Protein AF-A0A924B1U1-F1 (afdb_monomer_lite)

Foldseek 3Di:
DADAQAEKAADCVQDPAFWKKFQPLQAQAWFQAPVRDIDGGHRMHGHHHYDPPRDDNLGMGGHHDPDDLCDQNGLAHLNHPQPDPRRDDRPDDPVDDDPSRDMDTDDDPVVSVVNVVSVVQVRCVNVPHDDPPPPPDDPDDDPPPPDDDDDDD

Sequence (153 aa):
CLIPYVSIAADPTYHNMGDYISMPAMKGKKVTLFDGRVLTHPGYFRIDDTGGAIDGRTRFDFYTGPLGLRQKKNSFSDNGEFNTKEHSISMENNEVCSARKTYKKVNSSKEKALAKASIAEFERFVNGGVASASHMMVPASKKTNKKTGGGQN

pLDDT: mean 78.43, std 20.17, range [34.94, 98.06]

Secondary structure (DSSP, 8-state):
---TTTEEEE-TTT--TT-EEE-GGGTT-EEE-TTS-EEE--SEEEEEE--TT--STT-EEE--TT--TT-TT-TT-TT-TT-STTT------TT---GGG--EE--SHHHHHHHHHHHHHHHHHHTTPPP-TTS--PPP-------------

Radius of gyration: 18.0 Å; chains: 1; bounding box: 36×72×34 Å

Structure (mmCIF, N/CA/C/O backbone):
data_AF-A0A924B1U1-F1
#
_entry.id   AF-A0A924B1U1-F1
#
loop_
_atom_site.group_PDB
_atom_site.id
_atom_site.type_symbol
_atom_site.label_atom_id
_atom_site.label_alt_id
_atom_site.label_comp_id
_atom_site.label_asym_id
_atom_site.label_entity_id
_atom_site.label_seq_id
_atom_site.pdbx_PDB_ins_code
_atom_site.Cartn_x
_atom_site.Cartn_y
_atom_site.Cartn_z
_atom_site.occupancy
_atom_site.B_iso_or_equiv
_atom_site.auth_seq_id
_atom_site.auth_comp_id
_atom_site.auth_asym_id
_atom_site.auth_atom_id
_atom_site.pdbx_PDB_model_num
ATOM 1 N N . CYS A 1 1 ? -7.986 -12.750 -4.197 1.00 82.75 1 CYS A N 1
ATOM 2 C CA . CYS A 1 1 ? -7.043 -12.408 -5.281 1.00 82.75 1 CYS A CA 1
ATOM 3 C C . CYS A 1 1 ? -6.210 -11.216 -4.850 1.00 82.75 1 CYS A C 1
ATOM 5 O O . CYS A 1 1 ? -6.752 -10.344 -4.179 1.00 82.75 1 CYS A O 1
ATOM 7 N N . LEU A 1 2 ? -4.931 -11.198 -5.224 1.00 92.81 2 LEU A N 1
ATOM 8 C CA . LEU A 1 2 ? -4.040 -10.070 -4.970 1.00 92.81 2 LEU A CA 1
ATOM 9 C C . LEU A 1 2 ? -4.217 -9.020 -6.068 1.00 92.81 2 LEU A C 1
ATOM 11 O O . LEU A 1 2 ? -4.253 -9.356 -7.252 1.00 92.81 2 LEU A O 1
ATOM 15 N N . ILE A 1 3 ? -4.330 -7.758 -5.672 1.00 93.81 3 ILE A N 1
ATOM 16 C CA . ILE A 1 3 ? -4.499 -6.618 -6.568 1.00 93.81 3 ILE A CA 1
ATOM 17 C C . ILE A 1 3 ? -3.171 -5.851 -6.579 1.00 93.81 3 ILE A C 1
ATOM 19 O O . ILE A 1 3 ? -2.733 -5.383 -5.519 1.00 93.81 3 ILE A O 1
ATOM 23 N N . PRO A 1 4 ? -2.505 -5.718 -7.741 1.00 92.00 4 PRO A N 1
ATOM 24 C CA . PRO A 1 4 ? -1.249 -4.988 -7.841 1.00 92.00 4 PRO A CA 1
ATOM 25 C C . PRO A 1 4 ? -1.353 -3.597 -7.218 1.00 92.00 4 PRO A C 1
ATOM 27 O O . PRO A 1 4 ? -2.335 -2.884 -7.419 1.00 92.00 4 PRO A O 1
ATOM 30 N N . TYR A 1 5 ? -0.317 -3.218 -6.480 1.00 92.50 5 TYR A N 1
ATOM 31 C CA . TYR A 1 5 ? -0.119 -1.920 -5.844 1.00 92.50 5 TYR A CA 1
ATOM 32 C C . TYR A 1 5 ? -1.040 -1.583 -4.674 1.00 92.50 5 TYR A C 1
ATOM 34 O O . TYR A 1 5 ? -0.790 -0.569 -4.043 1.00 92.50 5 TYR A O 1
ATOM 42 N N . VAL A 1 6 ? -2.046 -2.395 -4.333 1.00 95.69 6 VAL A N 1
ATOM 43 C CA . VAL A 1 6 ? -2.910 -2.153 -3.155 1.00 95.69 6 VAL A CA 1
ATOM 44 C C . VAL A 1 6 ? -3.050 -3.362 -2.227 1.00 95.69 6 VAL A C 1
ATOM 46 O O . VAL A 1 6 ? -3.449 -3.186 -1.076 1.00 95.69 6 VAL A O 1
ATOM 49 N N . SER A 1 7 ? -2.687 -4.566 -2.671 1.00 96.56 7 SER A N 1
ATOM 50 C CA . SER A 1 7 ? -2.567 -5.740 -1.799 1.00 96.56 7 SER A CA 1
ATOM 51 C C . SER A 1 7 ? -1.165 -5.838 -1.196 1.00 96.56 7 SER A C 1
ATOM 53 O O . SER A 1 7 ? -0.162 -5.620 -1.882 1.00 96.56 7 SER A O 1
ATOM 55 N N . ILE A 1 8 ? -1.096 -6.184 0.089 1.00 96.31 8 ILE A N 1
ATOM 56 C CA . ILE A 1 8 ? 0.161 -6.383 0.818 1.00 96.31 8 ILE A CA 1
ATOM 57 C C . ILE A 1 8 ? 0.164 -7.703 1.587 1.00 96.31 8 ILE A C 1
ATOM 59 O O . ILE A 1 8 ? -0.887 -8.154 2.057 1.00 96.31 8 ILE A O 1
ATOM 63 N N . ALA A 1 9 ? 1.358 -8.268 1.751 1.00 97.06 9 ALA A N 1
ATOM 64 C CA . ALA A 1 9 ? 1.623 -9.333 2.703 1.00 97.06 9 ALA A CA 1
ATOM 65 C C . ALA A 1 9 ? 2.038 -8.753 4.061 1.00 97.06 9 ALA A C 1
ATOM 67 O O . ALA A 1 9 ? 2.762 -7.752 4.114 1.00 97.06 9 ALA A O 1
ATOM 68 N N . ALA A 1 10 ? 1.600 -9.382 5.151 1.00 97.38 10 ALA A N 1
ATOM 69 C CA . ALA A 1 10 ? 1.922 -8.969 6.517 1.00 97.38 10 ALA A CA 1
ATOM 70 C C . ALA A 1 10 ? 2.104 -10.174 7.453 1.00 97.38 10 ALA A C 1
ATOM 72 O O . ALA A 1 10 ? 1.624 -11.271 7.166 1.00 97.38 10 ALA A O 1
ATOM 73 N N . ASP A 1 11 ? 2.756 -9.941 8.592 1.00 96.69 11 ASP A N 1
ATOM 74 C CA . ASP A 1 11 ? 2.850 -10.917 9.680 1.00 96.69 11 ASP A CA 1
ATOM 75 C C . ASP A 1 11 ? 1.459 -11.161 10.314 1.00 96.69 11 ASP A C 1
ATOM 77 O O . ASP A 1 11 ? 0.872 -10.218 10.874 1.00 96.69 11 ASP A O 1
ATOM 81 N N . PRO A 1 12 ? 0.930 -12.403 10.271 1.00 96.00 12 PRO A N 1
ATOM 82 C CA . PRO A 1 12 ? -0.388 -12.735 10.811 1.00 96.00 12 PRO A CA 1
ATOM 83 C C . PRO A 1 12 ? -0.499 -12.577 12.334 1.00 96.00 12 PRO A C 1
ATOM 85 O O . PRO A 1 12 ? -1.604 -12.475 12.861 1.00 96.00 12 PRO A O 1
ATOM 88 N N . THR A 1 13 ? 0.621 -12.517 13.058 1.00 96.50 13 THR A N 1
ATOM 89 C CA . THR A 1 13 ? 0.646 -12.299 14.514 1.00 96.50 13 THR A CA 1
ATOM 90 C C . THR A 1 13 ? 0.173 -10.891 14.887 1.00 96.50 13 THR A C 1
ATOM 92 O O . THR A 1 13 ? -0.392 -10.673 15.961 1.00 96.50 13 THR A O 1
ATOM 95 N N . TYR A 1 14 ? 0.391 -9.909 14.006 1.00 95.25 14 TYR A N 1
ATOM 96 C CA . TYR A 1 14 ? 0.071 -8.498 14.262 1.00 95.25 14 TYR A CA 1
ATOM 97 C C . TYR A 1 14 ? -1.089 -7.971 13.414 1.00 95.25 14 TYR A C 1
ATOM 99 O O . TYR A 1 14 ? -1.733 -6.975 13.782 1.00 95.25 14 TYR A O 1
ATOM 107 N N . HIS A 1 15 ? -1.350 -8.613 12.278 1.00 95.94 15 HIS A N 1
ATOM 108 C CA . HIS A 1 15 ? -2.262 -8.131 11.252 1.00 95.94 15 HIS A CA 1
ATOM 109 C C . HIS A 1 15 ? -3.152 -9.256 10.742 1.00 95.94 15 HIS A C 1
ATOM 111 O O . HIS A 1 15 ? -2.665 -10.319 10.386 1.00 95.94 15 HIS A O 1
ATOM 117 N N . ASN A 1 16 ? -4.457 -9.010 10.659 1.00 96.19 16 ASN A N 1
ATOM 118 C CA . ASN A 1 16 ? -5.388 -10.018 10.171 1.00 96.19 16 ASN A CA 1
ATOM 119 C C . ASN A 1 16 ? -5.617 -9.854 8.668 1.00 96.19 16 ASN A C 1
ATOM 121 O O . ASN A 1 16 ? -5.626 -8.738 8.145 1.00 96.19 16 ASN A O 1
ATOM 125 N N . MET A 1 17 ? -5.894 -10.965 7.987 1.00 96.88 17 MET A N 1
ATOM 126 C CA . MET A 1 17 ? -6.415 -10.929 6.620 1.00 96.88 17 MET A CA 1
ATOM 127 C C . MET A 1 17 ? -7.656 -10.032 6.525 1.00 96.88 17 MET A C 1
ATOM 129 O O . MET A 1 17 ? -8.547 -10.080 7.374 1.00 96.88 17 MET A O 1
ATOM 133 N N . GLY A 1 18 ? -7.712 -9.207 5.481 1.00 96.56 18 GLY A N 1
ATOM 134 C CA . GLY A 1 18 ? -8.784 -8.242 5.244 1.00 96.56 18 GLY A CA 1
ATOM 135 C C . GLY A 1 18 ? -8.683 -6.947 6.057 1.00 96.56 18 GLY A C 1
ATOM 136 O O . GLY A 1 18 ? -9.510 -6.053 5.854 1.00 96.56 18 GLY A O 1
ATOM 137 N N . ASP A 1 19 ? -7.688 -6.805 6.942 1.00 97.06 19 ASP A N 1
ATOM 138 C CA . ASP A 1 19 ? -7.381 -5.514 7.554 1.00 97.06 19 ASP A CA 1
ATOM 139 C C . ASP A 1 19 ? -6.924 -4.510 6.487 1.00 97.06 19 ASP A C 1
ATOM 141 O O . ASP A 1 19 ? -6.353 -4.854 5.449 1.00 97.06 19 ASP A O 1
ATOM 145 N N . TYR A 1 20 ? -7.162 -3.233 6.776 1.00 98.06 20 TYR A N 1
ATOM 146 C CA . TYR A 1 20 ? -6.704 -2.128 5.946 1.00 98.06 20 TYR A CA 1
ATOM 147 C C . TYR A 1 20 ? -5.661 -1.317 6.704 1.00 98.06 20 TYR A C 1
ATOM 149 O O . TYR A 1 20 ? -5.803 -1.055 7.905 1.00 98.06 20 TYR A O 1
ATOM 157 N N . ILE A 1 21 ? -4.652 -0.847 5.982 1.00 97.06 21 ILE A N 1
ATOM 158 C CA . ILE A 1 21 ? -3.746 0.194 6.463 1.00 97.06 21 ILE A CA 1
ATOM 159 C C . ILE A 1 21 ? -3.867 1.423 5.570 1.00 97.06 21 ILE A C 1
ATOM 161 O O . ILE A 1 21 ? -4.140 1.321 4.373 1.00 97.06 21 ILE A O 1
ATOM 165 N N . SER A 1 22 ? -3.659 2.599 6.149 1.00 95.50 22 SER A N 1
ATOM 166 C CA . SER A 1 22 ? -3.438 3.825 5.395 1.00 95.50 22 SER A CA 1
ATOM 167 C C . SER A 1 22 ? -1.961 4.184 5.418 1.00 95.50 22 SER A C 1
ATOM 169 O O . SER A 1 22 ? -1.298 4.086 6.450 1.00 95.50 22 SER A O 1
ATOM 171 N N . MET A 1 23 ? -1.450 4.609 4.269 1.00 92.19 23 MET A N 1
ATOM 172 C CA . MET A 1 23 ? -0.112 5.166 4.111 1.00 92.19 23 MET A CA 1
ATOM 173 C C . MET A 1 23 ? -0.271 6.526 3.428 1.00 92.19 23 MET A C 1
ATOM 175 O O . MET A 1 23 ? -0.353 6.597 2.199 1.00 92.19 23 MET A O 1
ATOM 179 N N . PRO A 1 24 ? -0.372 7.623 4.200 1.00 89.38 24 PRO A N 1
ATOM 180 C CA . PRO A 1 24 ? -0.743 8.932 3.664 1.00 89.38 24 PRO A CA 1
ATOM 181 C C . PRO A 1 24 ? 0.138 9.413 2.509 1.00 89.38 24 PRO A C 1
ATOM 183 O O . PRO A 1 24 ? -0.369 10.023 1.573 1.00 89.38 24 PRO A O 1
ATOM 186 N N . ALA A 1 25 ? 1.434 9.092 2.528 1.00 85.06 25 ALA A N 1
ATOM 187 C CA . ALA A 1 25 ? 2.355 9.482 1.466 1.00 85.06 25 ALA A CA 1
ATOM 188 C C . ALA A 1 25 ? 2.034 8.849 0.101 1.00 85.06 25 ALA A C 1
ATOM 190 O O . ALA A 1 25 ? 2.448 9.385 -0.927 1.00 85.06 25 ALA A O 1
ATOM 191 N N . MET A 1 26 ? 1.312 7.723 0.085 1.00 87.69 26 MET A N 1
ATOM 192 C CA . MET A 1 26 ? 0.897 7.038 -1.139 1.00 87.69 26 MET A CA 1
ATOM 193 C C . MET A 1 26 ? -0.383 7.624 -1.731 1.00 87.69 26 MET A C 1
ATOM 195 O O . MET A 1 26 ? -0.720 7.337 -2.876 1.00 87.69 26 MET A O 1
ATOM 199 N N . LYS A 1 27 ? -1.134 8.430 -0.975 1.00 90.44 27 LYS A N 1
ATOM 200 C CA . LYS A 1 27 ? -2.364 9.034 -1.480 1.00 90.44 27 LYS A CA 1
ATOM 201 C C . LYS A 1 27 ? -2.035 10.055 -2.566 1.00 90.44 27 LYS A C 1
ATOM 203 O O . LYS A 1 27 ? -1.266 10.983 -2.335 1.00 90.44 27 LYS A O 1
ATOM 208 N N . GLY A 1 28 ? -2.649 9.906 -3.737 1.00 88.00 28 GLY A N 1
ATOM 209 C CA . GLY A 1 28 ? -2.452 10.835 -4.853 1.00 88.00 28 GLY A CA 1
ATOM 210 C C . GLY A 1 28 ? -1.241 10.522 -5.736 1.00 88.00 28 GLY A C 1
ATOM 211 O O . GLY A 1 28 ? -1.069 11.177 -6.762 1.00 88.00 28 GLY A O 1
ATOM 212 N N . LYS A 1 29 ? -0.420 9.528 -5.375 1.00 86.12 29 LYS A N 1
ATOM 213 C CA . LYS A 1 29 ? 0.736 9.112 -6.180 1.00 86.12 29 LYS A CA 1
ATOM 214 C C . LYS A 1 29 ? 0.296 8.451 -7.476 1.00 86.12 29 LYS A C 1
ATOM 216 O O . LYS A 1 29 ? -0.713 7.750 -7.495 1.00 86.12 29 LYS A O 1
ATOM 221 N N . LYS A 1 30 ? 1.042 8.679 -8.554 1.00 87.69 30 LYS A N 1
ATOM 222 C CA . LYS A 1 30 ? 0.768 8.057 -9.852 1.00 87.69 30 LYS A CA 1
ATOM 223 C C . LYS A 1 30 ? 1.400 6.673 -9.917 1.00 87.69 30 LYS A C 1
ATOM 225 O O . LYS A 1 30 ? 2.567 6.525 -9.600 1.00 87.69 30 LYS A O 1
ATOM 230 N N . VAL A 1 31 ? 0.623 5.675 -10.314 1.00 86.88 31 VAL A N 1
ATOM 231 C CA . VAL A 1 31 ? 1.059 4.290 -10.494 1.00 86.88 31 VAL A CA 1
ATOM 232 C C . VAL A 1 31 ? 0.800 3.908 -11.937 1.00 86.88 31 VAL A C 1
ATOM 234 O O . VAL A 1 31 ? -0.348 3.876 -12.373 1.00 86.88 31 VAL A O 1
ATOM 237 N N . THR A 1 32 ? 1.864 3.617 -12.667 1.00 86.38 32 THR A N 1
ATOM 238 C CA . THR A 1 32 ? 1.790 3.044 -14.006 1.00 86.38 32 THR A CA 1
ATOM 239 C C . TH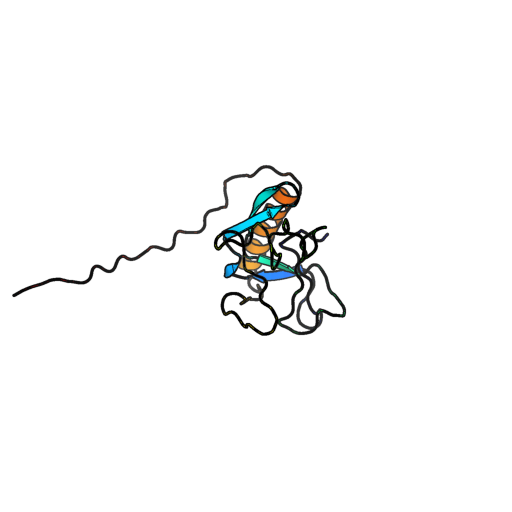R A 1 32 ? 1.616 1.533 -13.896 1.00 86.38 32 THR A C 1
ATOM 241 O O . THR A 1 32 ? 2.412 0.850 -13.246 1.00 86.38 32 THR A O 1
ATOM 244 N N . LEU A 1 33 ? 0.553 1.022 -14.510 1.00 84.62 33 LEU A N 1
ATOM 245 C CA . LEU A 1 33 ? 0.265 -0.399 -14.644 1.00 84.62 33 LEU A CA 1
ATOM 246 C C . LEU A 1 33 ? 1.146 -1.036 -15.725 1.00 84.62 33 LEU A C 1
ATOM 248 O O . LEU A 1 33 ? 1.752 -0.356 -16.552 1.00 84.62 33 LEU A O 1
ATOM 252 N N . PHE A 1 34 ? 1.178 -2.368 -15.754 1.00 78.56 34 PHE A N 1
ATOM 253 C CA . PHE A 1 34 ? 1.972 -3.141 -16.716 1.00 78.56 34 PHE A CA 1
ATOM 254 C C . PHE A 1 34 ? 1.583 -2.888 -18.185 1.00 78.56 34 PHE A C 1
ATOM 256 O O . PHE A 1 34 ? 2.415 -3.061 -19.074 1.00 78.56 34 PHE A O 1
ATOM 263 N N . ASP A 1 35 ? 0.345 -2.458 -18.434 1.00 82.06 35 ASP A N 1
ATOM 264 C CA . ASP A 1 35 ? -0.177 -2.085 -19.754 1.00 82.06 35 ASP A CA 1
ATOM 265 C C . ASP A 1 35 ? 0.032 -0.597 -20.102 1.00 82.06 35 ASP A C 1
ATOM 267 O O . ASP A 1 35 ? -0.409 -0.137 -21.153 1.00 82.06 35 ASP A O 1
ATOM 271 N N . GLY A 1 36 ? 0.712 0.161 -19.236 1.00 82.38 36 GLY A N 1
ATOM 272 C CA . GLY A 1 36 ? 1.023 1.577 -19.426 1.00 82.38 36 GLY A CA 1
ATOM 273 C C . GLY A 1 36 ? -0.051 2.547 -18.929 1.00 82.38 36 GLY A C 1
ATOM 274 O O . GLY A 1 36 ? 0.196 3.753 -18.909 1.00 82.38 36 GLY A O 1
ATOM 275 N N . ARG A 1 37 ? -1.224 2.074 -18.486 1.00 87.00 37 ARG A N 1
ATOM 276 C CA . ARG A 1 37 ? -2.239 2.959 -17.892 1.00 87.00 37 ARG A CA 1
ATOM 277 C C . ARG A 1 37 ? -1.736 3.538 -16.576 1.00 87.00 37 ARG A C 1
ATOM 279 O O . ARG A 1 37 ? -1.143 2.832 -15.768 1.00 87.00 37 ARG A O 1
ATOM 286 N N . VAL A 1 38 ? -2.020 4.815 -16.333 1.00 87.25 38 VAL A N 1
ATOM 287 C CA . VAL A 1 38 ? -1.610 5.509 -15.106 1.00 87.25 38 VAL A CA 1
ATOM 288 C C . VAL A 1 38 ? -2.816 5.723 -14.201 1.00 87.25 38 VAL A C 1
ATOM 290 O O . VAL A 1 38 ? -3.799 6.350 -14.595 1.00 87.25 38 VAL A O 1
ATOM 293 N N . LEU A 1 39 ? -2.726 5.237 -12.967 1.00 88.81 39 LEU A N 1
ATOM 294 C CA . LEU A 1 39 ? -3.746 5.379 -11.935 1.00 88.81 39 LEU A CA 1
ATOM 295 C C . LEU A 1 39 ? -3.264 6.266 -10.793 1.00 88.81 39 LEU A C 1
ATOM 297 O O . LEU A 1 39 ? -2.073 6.384 -10.522 1.00 88.81 39 LEU A O 1
ATOM 301 N N . THR A 1 40 ? -4.210 6.877 -10.087 1.00 91.00 40 THR A N 1
ATOM 302 C CA . THR A 1 40 ? -3.923 7.579 -8.835 1.00 91.00 40 THR A CA 1
ATOM 303 C C . THR A 1 40 ? -4.099 6.604 -7.677 1.00 91.00 40 THR A C 1
ATOM 305 O O . THR A 1 40 ? -5.180 6.055 -7.482 1.00 91.00 40 THR A O 1
ATOM 308 N N . HIS A 1 41 ? -3.050 6.402 -6.890 1.00 92.69 41 HIS A N 1
ATOM 309 C CA . HIS A 1 41 ? -3.066 5.492 -5.759 1.00 92.69 41 HIS A CA 1
ATOM 310 C C . HIS A 1 41 ? -3.936 6.050 -4.610 1.00 92.69 41 HIS A C 1
ATOM 312 O O . HIS A 1 41 ? -3.808 7.229 -4.246 1.00 92.69 41 HIS A O 1
ATOM 318 N N . PRO A 1 42 ? -4.813 5.229 -3.998 1.00 94.88 42 PRO A N 1
ATOM 319 C CA . PRO A 1 42 ? -5.795 5.704 -3.016 1.00 94.88 42 PRO A CA 1
ATOM 320 C C . PRO A 1 42 ? -5.179 6.054 -1.652 1.00 94.88 42 PRO A C 1
ATOM 322 O O . PRO A 1 42 ? -5.790 6.758 -0.848 1.00 94.88 42 PRO A O 1
ATOM 325 N N . GLY A 1 43 ? -3.964 5.573 -1.385 1.00 93.75 43 GLY A N 1
ATOM 326 C CA . GLY A 1 43 ? -3.275 5.725 -0.097 1.00 93.75 43 GLY A CA 1
ATOM 327 C C . GLY A 1 43 ? -3.707 4.701 0.953 1.00 93.75 43 GLY A C 1
ATOM 328 O O . GLY A 1 43 ? -3.347 4.835 2.122 1.00 93.75 43 GLY A O 1
ATOM 329 N N . TYR A 1 44 ? -4.466 3.690 0.536 1.00 97.06 44 TYR A N 1
ATOM 330 C CA . TYR A 1 44 ? -4.874 2.553 1.347 1.00 97.06 44 TYR A CA 1
ATOM 331 C C . TYR A 1 44 ? -4.302 1.270 0.763 1.00 97.06 44 TYR A C 1
ATOM 333 O O . TYR A 1 44 ? -4.192 1.147 -0.455 1.00 97.06 44 TYR A O 1
ATOM 341 N N . PHE A 1 45 ? -4.006 0.324 1.644 1.00 97.12 45 PHE A N 1
ATOM 342 C CA . PHE A 1 45 ? -3.637 -1.039 1.295 1.00 97.12 45 PHE A CA 1
ATOM 343 C C . PHE A 1 45 ? -4.524 -2.021 2.057 1.00 97.12 45 PHE A C 1
ATOM 345 O O . PHE A 1 45 ? -4.974 -1.711 3.167 1.00 97.12 45 PHE A O 1
ATOM 352 N N . ARG A 1 46 ? -4.761 -3.195 1.469 1.00 97.94 46 ARG A N 1
ATOM 353 C CA . ARG A 1 46 ? -5.464 -4.313 2.102 1.00 97.94 46 ARG A CA 1
ATOM 354 C C . ARG A 1 46 ? -4.498 -5.468 2.323 1.00 97.94 46 ARG A C 1
ATOM 356 O O . ARG A 1 46 ? -3.698 -5.797 1.450 1.00 97.94 46 ARG A O 1
ATOM 363 N N . ILE A 1 47 ? -4.581 -6.061 3.502 1.00 97.75 47 ILE A N 1
ATOM 364 C CA . ILE A 1 47 ? -3.780 -7.217 3.883 1.00 97.75 47 ILE A CA 1
ATOM 365 C C . ILE A 1 47 ? -4.460 -8.451 3.293 1.00 97.75 47 ILE A C 1
ATOM 367 O O . ILE A 1 47 ? -5.533 -8.842 3.749 1.00 97.75 47 ILE A O 1
ATOM 371 N N . ASP A 1 48 ? -3.864 -8.997 2.236 1.00 97.62 48 ASP A N 1
ATOM 372 C CA . ASP A 1 48 ? -4.432 -10.088 1.428 1.00 97.62 48 ASP A CA 1
ATOM 373 C C . ASP A 1 48 ? -3.532 -11.321 1.352 1.00 97.62 48 ASP A C 1
ATOM 375 O O . ASP A 1 48 ? -3.934 -12.324 0.763 1.00 97.62 48 ASP A O 1
ATOM 379 N N . ASP A 1 49 ? -2.327 -11.238 1.918 1.00 97.12 49 ASP A N 1
ATOM 380 C CA . ASP A 1 49 ? -1.347 -12.316 1.890 1.00 97.12 49 ASP A CA 1
ATOM 381 C C . ASP A 1 49 ? -0.511 -12.394 3.178 1.00 97.12 49 ASP A C 1
ATOM 383 O O . ASP A 1 49 ? -0.442 -11.444 3.968 1.00 97.12 49 ASP A O 1
ATOM 387 N N . THR A 1 50 ? 0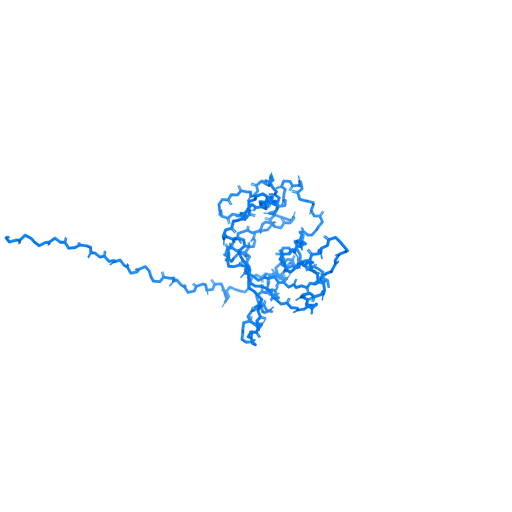.155 -13.524 3.380 1.00 96.38 50 THR A N 1
ATOM 388 C CA . THR A 1 50 ? 1.181 -13.710 4.413 1.00 96.38 50 THR A CA 1
ATOM 389 C C . THR A 1 50 ? 2.431 -14.326 3.792 1.00 96.38 50 THR A C 1
ATOM 391 O O . THR A 1 50 ? 2.401 -14.899 2.709 1.00 96.38 50 THR A O 1
ATOM 394 N N . GLY A 1 51 ? 3.568 -14.223 4.475 1.00 91.06 51 GLY A N 1
ATOM 395 C CA . GLY A 1 51 ? 4.790 -14.880 4.025 1.00 91.06 51 GLY A CA 1
ATOM 396 C C . GLY A 1 51 ? 5.699 -15.193 5.198 1.00 91.06 51 GLY A C 1
ATOM 397 O O . GLY A 1 51 ? 5.834 -14.376 6.101 1.00 91.06 51 GLY A O 1
ATOM 398 N N . GLY A 1 52 ? 6.356 -16.355 5.175 1.00 89.06 52 GLY A N 1
ATOM 399 C CA . GLY A 1 52 ? 7.220 -16.794 6.281 1.00 89.06 52 GLY A CA 1
ATOM 400 C C . GLY A 1 52 ? 8.423 -15.880 6.549 1.00 89.06 52 GLY A C 1
ATOM 401 O O . GLY A 1 52 ? 8.986 -15.920 7.633 1.00 89.06 52 GLY A O 1
ATOM 402 N N . ALA A 1 53 ? 8.803 -15.041 5.580 1.00 91.75 53 ALA A N 1
ATOM 403 C CA . ALA A 1 53 ? 9.861 -14.038 5.721 1.00 91.75 53 ALA A CA 1
ATOM 404 C C . ALA A 1 53 ? 9.336 -12.629 6.075 1.00 91.75 53 ALA A C 1
ATOM 406 O O . ALA A 1 53 ? 10.121 -11.683 6.175 1.00 91.75 53 ALA A O 1
ATOM 407 N N . ILE A 1 54 ? 8.017 -12.461 6.212 1.00 92.56 54 ILE A N 1
ATOM 408 C CA . ILE A 1 54 ? 7.370 -11.195 6.565 1.00 92.56 54 ILE A CA 1
ATOM 409 C C . ILE A 1 54 ? 7.061 -11.238 8.057 1.00 92.56 54 ILE A C 1
ATOM 411 O O . ILE A 1 54 ? 5.962 -11.598 8.464 1.00 92.56 54 ILE A O 1
ATOM 415 N N . ASP A 1 55 ? 8.074 -10.902 8.850 1.00 92.00 55 ASP A N 1
ATOM 416 C CA . ASP A 1 55 ? 8.037 -10.950 10.311 1.00 92.00 55 ASP A CA 1
ATOM 417 C C . ASP A 1 55 ? 8.064 -9.535 10.906 1.00 92.00 55 ASP A C 1
ATOM 419 O O . ASP A 1 55 ? 8.822 -8.659 10.466 1.00 92.00 55 ASP A O 1
ATOM 423 N N . GLY A 1 56 ? 7.218 -9.311 11.909 1.00 91.75 56 GLY A N 1
ATOM 424 C CA . GLY A 1 56 ? 7.173 -8.090 12.689 1.00 91.75 56 GLY A CA 1
ATOM 425 C C . GLY A 1 56 ? 6.043 -7.134 12.316 1.00 91.75 56 GLY A C 1
ATOM 426 O O . GLY A 1 56 ? 5.570 -7.026 11.184 1.00 91.75 56 GLY A O 1
ATOM 427 N N . ARG A 1 57 ? 5.645 -6.329 13.307 1.00 92.19 57 ARG A N 1
ATOM 428 C CA . ARG A 1 57 ? 4.520 -5.383 13.217 1.00 92.19 57 ARG A CA 1
ATOM 429 C C . ARG A 1 57 ? 4.648 -4.379 12.068 1.00 92.19 57 ARG A C 1
ATOM 431 O O . ARG A 1 57 ? 3.633 -3.905 11.567 1.00 92.19 57 ARG A O 1
ATOM 438 N N . THR A 1 58 ? 5.856 -3.980 11.687 1.00 89.62 58 THR A N 1
ATOM 439 C CA . THR A 1 58 ? 6.095 -2.880 10.734 1.00 89.62 58 THR A CA 1
ATOM 440 C C . THR A 1 58 ? 6.689 -3.348 9.407 1.00 89.62 58 THR A C 1
ATOM 442 O O . THR A 1 58 ? 7.149 -2.514 8.628 1.00 89.62 58 THR A O 1
ATOM 445 N N . ARG A 1 59 ? 6.689 -4.660 9.142 1.00 90.38 59 ARG A N 1
ATOM 446 C CA . ARG A 1 59 ? 7.182 -5.247 7.896 1.00 90.38 59 ARG A CA 1
ATOM 447 C C . ARG A 1 59 ? 6.003 -5.630 7.006 1.00 90.38 59 ARG A C 1
ATOM 449 O O . ARG A 1 59 ? 5.132 -6.392 7.405 1.00 90.38 59 ARG A O 1
ATOM 456 N N . PHE A 1 60 ? 6.008 -5.102 5.787 1.00 92.19 60 PHE A N 1
ATOM 457 C CA . PHE A 1 60 ? 5.026 -5.420 4.753 1.00 92.19 60 PHE A CA 1
ATOM 458 C C . PHE A 1 60 ? 5.745 -5.741 3.455 1.00 92.19 60 PHE A C 1
ATOM 460 O O . PHE A 1 60 ? 6.785 -5.134 3.181 1.00 92.19 60 PHE A O 1
ATOM 467 N N . ASP A 1 61 ? 5.194 -6.653 2.666 1.00 91.44 61 ASP A N 1
ATOM 468 C CA . ASP A 1 61 ? 5.604 -6.858 1.277 1.00 91.44 61 ASP A CA 1
ATOM 469 C C . ASP A 1 61 ? 4.509 -6.371 0.335 1.00 91.44 61 ASP A C 1
ATOM 471 O O . ASP A 1 61 ? 3.331 -6.650 0.554 1.00 91.44 61 ASP A O 1
ATOM 475 N N . PHE A 1 62 ? 4.878 -5.610 -0.689 1.00 91.56 62 PHE A N 1
ATOM 476 C CA . PHE A 1 62 ? 3.912 -4.984 -1.587 1.00 91.56 62 PHE A CA 1
ATOM 477 C C . PHE A 1 62 ? 3.765 -5.820 -2.847 1.00 91.56 62 PHE A C 1
ATOM 479 O O . PHE A 1 62 ? 4.719 -5.999 -3.605 1.00 91.56 62 PHE A O 1
ATOM 486 N N . TYR A 1 63 ? 2.547 -6.281 -3.116 1.00 92.62 63 TYR A N 1
ATOM 487 C CA . TYR A 1 63 ? 2.282 -7.015 -4.339 1.00 92.62 63 TYR A CA 1
ATOM 488 C C . TYR A 1 63 ? 2.268 -6.052 -5.530 1.00 92.62 63 TYR A C 1
ATOM 490 O O . TYR A 1 63 ? 1.454 -5.134 -5.584 1.00 92.62 63 TYR A O 1
ATOM 498 N N . THR A 1 64 ? 3.150 -6.256 -6.509 1.00 89.00 64 THR A N 1
ATOM 499 C CA . THR A 1 64 ? 3.292 -5.375 -7.690 1.00 89.00 64 THR A CA 1
ATOM 500 C C . THR A 1 64 ? 2.858 -6.052 -8.995 1.00 89.00 64 THR A C 1
ATOM 502 O O . THR A 1 64 ? 3.169 -5.585 -10.091 1.00 89.00 64 THR A O 1
ATOM 505 N N . GLY A 1 65 ? 2.085 -7.140 -8.891 1.00 87.75 65 GLY A N 1
ATOM 506 C CA . GLY A 1 65 ? 1.651 -7.930 -10.042 1.00 87.75 65 GLY A CA 1
ATOM 507 C C . GLY A 1 65 ? 2.761 -8.849 -10.566 1.00 87.75 65 GLY A C 1
ATOM 508 O O . GLY A 1 65 ? 3.566 -9.338 -9.776 1.00 87.75 65 GLY A O 1
ATOM 509 N N . PRO A 1 66 ? 2.832 -9.101 -11.887 1.00 84.94 66 PRO A N 1
ATOM 510 C CA . PRO A 1 66 ? 3.863 -9.960 -12.479 1.00 84.94 66 PRO A CA 1
ATOM 511 C C . PRO A 1 66 ? 5.248 -9.288 -12.567 1.00 84.94 66 PRO A C 1
ATOM 513 O O . PRO A 1 66 ? 6.205 -9.899 -13.045 1.00 84.94 66 PRO A O 1
ATOM 516 N N . LEU A 1 67 ? 5.369 -8.019 -12.165 1.00 81.62 67 LEU A N 1
ATOM 517 C CA . LEU A 1 67 ? 6.605 -7.253 -12.284 1.00 81.62 67 LEU A CA 1
ATOM 518 C C . LEU A 1 67 ? 7.469 -7.425 -11.030 1.00 81.62 67 LEU A C 1
ATOM 520 O O . LEU A 1 67 ? 7.018 -7.201 -9.915 1.00 81.62 67 LEU A O 1
ATOM 524 N N . GLY A 1 68 ? 8.746 -7.759 -11.207 1.00 76.81 68 GLY A N 1
ATOM 525 C CA . GLY A 1 68 ? 9.718 -7.752 -10.109 1.00 76.81 68 GLY A CA 1
ATOM 526 C C . GLY A 1 68 ? 10.172 -6.336 -9.726 1.00 76.81 68 GLY A C 1
ATOM 527 O O . GLY A 1 68 ? 10.068 -5.402 -10.523 1.00 76.81 68 GLY A O 1
ATOM 528 N N . LEU A 1 69 ? 10.755 -6.176 -8.532 1.00 72.50 69 LEU A N 1
ATOM 529 C CA . LEU A 1 69 ? 11.280 -4.889 -8.032 1.00 72.50 69 LEU A CA 1
ATOM 530 C C . LEU A 1 69 ? 12.428 -4.308 -8.881 1.00 72.50 69 LEU A C 1
ATOM 532 O O . LEU A 1 69 ? 12.650 -3.103 -8.888 1.00 72.50 69 LEU A O 1
ATOM 536 N N . ARG A 1 70 ? 13.145 -5.147 -9.638 1.00 75.56 70 ARG A N 1
ATOM 537 C CA . ARG A 1 70 ? 14.248 -4.725 -10.526 1.00 75.56 70 ARG A CA 1
ATOM 538 C C . ARG A 1 70 ? 13.795 -4.328 -11.933 1.00 75.56 70 ARG A C 1
ATOM 540 O O . ARG A 1 70 ? 14.622 -3.967 -12.769 1.00 75.56 70 ARG A O 1
ATOM 547 N N . GLN A 1 71 ? 12.505 -4.469 -12.237 1.00 78.69 71 GLN A N 1
ATOM 548 C CA . GLN A 1 71 ? 11.985 -4.159 -13.562 1.00 78.69 71 GLN A CA 1
ATOM 549 C C . GLN A 1 71 ? 11.652 -2.671 -13.653 1.00 78.69 71 GLN A C 1
ATOM 551 O O . GLN A 1 71 ? 10.817 -2.176 -12.904 1.00 78.69 71 GLN A O 1
ATOM 556 N N . LYS A 1 72 ? 12.242 -1.978 -14.633 1.00 79.88 72 LYS A N 1
ATOM 557 C CA . LYS A 1 72 ? 12.084 -0.523 -14.816 1.00 79.88 72 LYS A CA 1
ATOM 558 C C . LYS A 1 72 ? 10.627 -0.065 -14.938 1.00 79.88 72 LYS A C 1
ATOM 560 O O . LYS A 1 72 ? 10.299 1.036 -14.517 1.00 79.88 72 LYS A O 1
ATOM 565 N N . LYS A 1 73 ? 9.751 -0.914 -15.480 1.00 80.88 73 LYS A N 1
ATOM 566 C CA . LYS A 1 73 ? 8.322 -0.614 -15.649 1.00 80.88 73 LYS A CA 1
ATOM 567 C C . LYS A 1 73 ? 7.505 -0.738 -14.359 1.00 80.88 73 LYS A C 1
ATOM 569 O O . LYS A 1 73 ? 6.327 -0.402 -14.356 1.00 80.88 73 LYS A O 1
ATOM 574 N N . ASN A 1 74 ? 8.088 -1.239 -13.273 1.00 81.75 74 ASN A N 1
ATOM 575 C CA . ASN A 1 74 ? 7.394 -1.343 -12.000 1.00 81.75 74 ASN A CA 1
ATOM 576 C C . ASN A 1 74 ? 7.417 0.013 -11.283 1.00 81.75 74 ASN A C 1
ATOM 578 O O . ASN A 1 74 ? 8.479 0.541 -10.962 1.00 81.75 74 ASN A O 1
ATOM 582 N N . SER A 1 75 ? 6.237 0.555 -10.989 1.00 83.56 75 SER A N 1
ATOM 583 C CA . SER A 1 75 ? 6.083 1.828 -10.270 1.00 83.56 75 SER A CA 1
ATOM 584 C C . SER A 1 75 ? 6.683 1.824 -8.858 1.00 83.56 75 SER A C 1
ATOM 586 O O . SER A 1 75 ? 6.933 2.886 -8.296 1.00 83.56 75 SER A O 1
ATOM 588 N N . PHE A 1 76 ? 6.897 0.644 -8.270 1.00 82.62 76 PHE A N 1
ATOM 589 C CA . PHE A 1 76 ? 7.503 0.475 -6.944 1.00 82.62 76 PHE A CA 1
ATOM 590 C C . PHE A 1 76 ? 8.969 0.007 -7.043 1.00 82.62 76 PHE A C 1
ATOM 592 O O . PHE A 1 76 ? 9.543 -0.434 -6.053 1.00 82.62 76 PHE A O 1
ATOM 599 N N . SER A 1 77 ? 9.575 0.065 -8.234 1.00 78.19 77 SER A N 1
ATOM 600 C CA . SER A 1 77 ? 10.973 -0.313 -8.447 1.00 78.19 77 SER A CA 1
ATOM 601 C C . SER A 1 77 ? 11.950 0.727 -7.898 1.00 78.19 77 SER A C 1
ATOM 603 O O . SER A 1 77 ? 11.802 1.926 -8.144 1.00 78.19 77 SER A O 1
ATOM 605 N N . ASP A 1 78 ? 13.018 0.245 -7.263 1.00 69.44 78 ASP A N 1
ATOM 606 C CA . ASP A 1 78 ? 14.129 1.054 -6.740 1.00 69.44 78 ASP A CA 1
ATOM 607 C C . ASP A 1 78 ? 14.855 1.841 -7.848 1.00 69.44 78 ASP A C 1
ATOM 609 O O . ASP A 1 78 ? 15.375 2.932 -7.624 1.00 69.44 78 ASP A O 1
ATOM 613 N N . ASN A 1 79 ? 14.848 1.315 -9.075 1.00 67.31 79 ASN A N 1
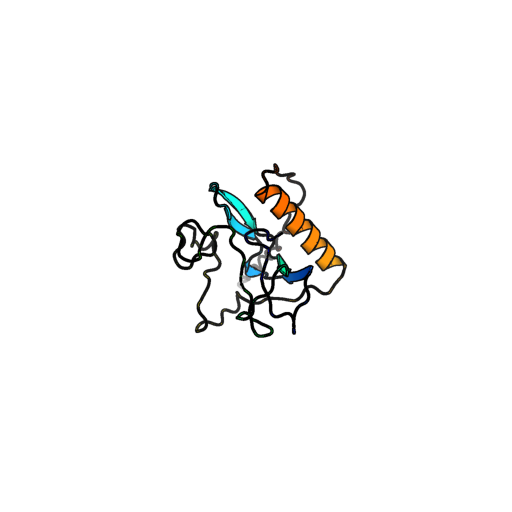ATOM 614 C CA . ASN A 1 79 ? 15.446 1.906 -10.273 1.00 67.31 79 ASN A CA 1
ATOM 615 C C . ASN A 1 79 ? 14.413 2.114 -11.397 1.00 67.31 79 ASN A C 1
ATOM 617 O O . ASN A 1 79 ? 14.760 2.097 -12.583 1.00 67.31 79 ASN A O 1
ATOM 621 N N . GLY A 1 80 ? 13.143 2.273 -11.015 1.00 65.62 80 GLY A N 1
ATOM 622 C CA . GLY A 1 80 ? 12.018 2.388 -11.932 1.00 65.62 80 GLY A CA 1
ATOM 623 C C . GLY A 1 80 ? 12.116 3.602 -12.850 1.00 65.62 80 GLY A C 1
ATOM 624 O O . GLY A 1 80 ? 12.478 4.696 -12.427 1.00 65.62 80 GLY A O 1
ATOM 625 N N . GLU A 1 81 ? 11.707 3.428 -14.103 1.00 66.38 81 GLU A N 1
ATOM 626 C CA . GLU A 1 81 ? 11.513 4.507 -15.081 1.00 66.38 81 GLU A CA 1
ATOM 627 C C . GLU A 1 81 ? 10.525 5.562 -14.560 1.00 66.38 81 GLU A C 1
ATOM 629 O O . GLU A 1 81 ? 10.654 6.752 -14.833 1.00 66.38 81 GLU A O 1
ATOM 634 N N . PHE A 1 82 ? 9.584 5.129 -13.719 1.00 65.19 82 PHE A N 1
ATOM 635 C CA . PHE A 1 82 ? 8.593 5.975 -13.066 1.00 65.19 82 PHE A CA 1
ATOM 636 C C . PHE A 1 82 ? 9.057 6.505 -11.699 1.00 65.19 82 PHE A C 1
ATOM 638 O O . PHE A 1 82 ? 8.242 7.005 -10.929 1.00 65.19 82 PHE A O 1
ATOM 645 N N . ASN A 1 83 ? 10.350 6.434 -11.363 1.00 61.69 83 ASN A N 1
ATOM 646 C CA . ASN A 1 83 ? 10.876 6.971 -10.106 1.00 61.69 83 ASN A CA 1
ATOM 647 C C . ASN A 1 83 ? 11.026 8.508 -10.172 1.00 61.69 83 ASN A C 1
ATOM 649 O O . ASN A 1 83 ? 12.125 9.057 -10.198 1.00 61.69 83 ASN A O 1
ATOM 653 N N . THR A 1 84 ? 9.895 9.219 -10.241 1.00 61.22 84 THR A N 1
ATOM 654 C CA . THR A 1 84 ? 9.817 10.690 -10.179 1.00 61.22 84 THR A CA 1
ATOM 655 C C . THR A 1 84 ? 9.110 11.141 -8.899 1.00 61.22 84 THR A C 1
ATOM 657 O O . THR A 1 84 ? 8.326 10.394 -8.318 1.00 61.22 84 THR A O 1
ATOM 660 N N . LYS A 1 85 ? 9.299 12.402 -8.471 1.00 60.22 85 LYS A N 1
ATOM 661 C CA . LYS A 1 85 ? 8.635 12.962 -7.267 1.00 60.22 85 LYS A CA 1
ATOM 662 C C . LYS A 1 85 ? 7.103 12.782 -7.264 1.00 60.22 85 LYS A C 1
ATOM 664 O O . LYS A 1 85 ? 6.496 12.731 -6.190 1.00 60.22 85 LYS A O 1
ATOM 669 N N . GLU A 1 86 ? 6.487 12.685 -8.440 1.00 59.34 86 GLU A N 1
ATOM 670 C CA . GLU A 1 86 ? 5.044 12.517 -8.638 1.00 59.34 86 GLU A CA 1
ATOM 671 C C . GLU A 1 86 ? 4.604 11.039 -8.730 1.00 59.34 86 GLU A C 1
ATOM 673 O O . GLU A 1 86 ? 3.507 10.694 -8.285 1.00 59.34 86 GLU A O 1
ATOM 678 N N . HIS A 1 87 ? 5.478 10.162 -9.232 1.00 57.53 87 HIS A N 1
ATOM 679 C CA . HIS A 1 87 ? 5.161 8.768 -9.566 1.00 57.53 87 HIS A CA 1
ATOM 680 C C . HIS A 1 87 ? 5.695 7.734 -8.560 1.00 57.53 87 HIS A C 1
ATOM 682 O O . HIS A 1 87 ? 5.172 6.629 -8.498 1.00 57.53 87 HIS A O 1
ATOM 688 N N . SER A 1 88 ? 6.666 8.071 -7.707 1.00 57.56 88 SER A N 1
ATOM 689 C CA . SER A 1 88 ? 7.194 7.113 -6.731 1.00 57.56 88 SER A CA 1
ATOM 690 C C . SER A 1 88 ? 7.135 7.617 -5.290 1.00 57.56 88 SER A C 1
ATOM 692 O O . SER A 1 88 ? 7.260 8.809 -4.967 1.00 57.56 88 SER A O 1
ATOM 694 N N . ILE A 1 89 ? 6.929 6.662 -4.387 1.00 60.03 89 ILE A N 1
ATOM 695 C CA . ILE A 1 89 ? 7.697 6.620 -3.151 1.00 60.03 89 ILE A CA 1
ATOM 696 C C . ILE A 1 89 ? 8.791 5.604 -3.437 1.00 60.03 89 ILE A C 1
ATOM 698 O O . ILE A 1 89 ? 8.487 4.432 -3.635 1.00 60.03 89 ILE A O 1
ATOM 702 N N . SER A 1 90 ? 10.040 6.060 -3.519 1.00 59.22 90 SER A N 1
ATOM 703 C CA . SER A 1 90 ? 11.178 5.149 -3.609 1.00 59.22 90 SER A CA 1
ATOM 704 C C . SER A 1 90 ? 11.093 4.140 -2.463 1.00 59.22 90 SER A C 1
ATOM 706 O O . SER A 1 90 ? 10.891 4.516 -1.298 1.00 59.22 90 SER A O 1
ATOM 708 N N . MET A 1 91 ? 11.218 2.854 -2.777 1.00 59.31 91 MET A N 1
ATOM 709 C CA . MET A 1 91 ? 11.356 1.817 -1.767 1.00 59.31 91 MET A CA 1
ATOM 710 C C . MET A 1 91 ? 12.772 1.926 -1.173 1.00 59.31 91 MET A C 1
ATOM 712 O O . MET A 1 91 ? 13.692 1.222 -1.535 1.00 59.31 91 MET A O 1
ATOM 716 N N . GLU A 1 92 ? 12.955 2.867 -0.244 1.00 59.38 92 GLU A N 1
ATOM 717 C CA . GLU A 1 92 ? 14.151 2.955 0.611 1.00 59.38 92 GLU A CA 1
ATOM 718 C C . GLU A 1 92 ? 14.472 1.615 1.300 1.00 59.38 92 GLU A C 1
ATOM 720 O O . GLU A 1 92 ? 13.549 0.926 1.759 1.00 59.38 92 GLU A O 1
ATOM 725 N N . ASN A 1 93 ? 15.766 1.311 1.417 1.00 57.03 93 ASN A N 1
ATOM 726 C CA . ASN A 1 93 ? 16.295 0.148 2.126 1.00 57.03 93 ASN A CA 1
ATOM 727 C C . ASN A 1 93 ? 16.058 0.239 3.654 1.00 57.03 93 ASN A C 1
ATOM 729 O O . ASN A 1 93 ? 15.503 1.206 4.180 1.00 57.03 93 ASN A O 1
ATOM 733 N N . ASN A 1 94 ? 16.477 -0.795 4.384 1.00 59.84 94 ASN A N 1
ATOM 734 C CA . ASN A 1 94 ? 16.347 -0.896 5.843 1.00 59.84 94 ASN A CA 1
ATOM 735 C C . ASN A 1 94 ? 17.247 0.074 6.634 1.00 59.84 94 ASN A C 1
ATOM 737 O O . ASN A 1 94 ? 17.123 0.145 7.854 1.00 59.84 94 ASN A O 1
ATOM 741 N N . GLU A 1 95 ? 18.126 0.821 5.968 1.00 60.41 95 GLU A N 1
ATOM 742 C CA . GLU A 1 95 ? 19.034 1.787 6.597 1.00 60.41 95 GLU A CA 1
ATOM 743 C C . GLU A 1 95 ? 18.383 3.173 6.733 1.00 60.41 95 GLU A C 1
ATOM 745 O O . GLU A 1 95 ? 18.835 4.003 7.521 1.00 60.41 95 GLU A O 1
ATOM 750 N N . VAL A 1 96 ? 17.289 3.428 6.003 1.00 63.59 96 VAL A N 1
ATOM 751 C CA . VAL A 1 96 ? 16.622 4.734 5.952 1.00 63.59 96 VAL A CA 1
ATOM 752 C C . VAL A 1 96 ? 15.197 4.643 6.505 1.00 63.59 96 VAL A C 1
ATOM 754 O O . VAL A 1 96 ? 14.245 4.254 5.826 1.00 63.59 96 VAL A O 1
ATOM 757 N N . CYS A 1 97 ? 15.014 5.099 7.747 1.00 65.25 97 CYS A N 1
ATOM 758 C CA . CYS A 1 97 ? 13.689 5.271 8.344 1.00 65.25 97 CYS A CA 1
ATOM 759 C C . CYS A 1 97 ? 13.084 6.625 7.930 1.00 65.25 97 CYS A C 1
ATOM 761 O O . CYS A 1 97 ? 13.227 7.643 8.607 1.00 65.25 97 CYS A O 1
ATOM 763 N N . SER A 1 98 ? 12.423 6.659 6.771 1.00 69.44 98 SER A N 1
ATOM 764 C CA . SER A 1 98 ? 11.764 7.873 6.277 1.00 69.44 98 SER A CA 1
ATOM 765 C C . SER A 1 98 ? 10.430 8.112 6.986 1.00 69.44 98 SER A C 1
ATOM 767 O O . SER A 1 98 ? 9.528 7.278 6.921 1.00 69.44 98 SER A O 1
ATOM 769 N N . ALA A 1 99 ? 10.231 9.307 7.554 1.00 69.00 99 ALA A N 1
ATOM 770 C CA . ALA A 1 99 ? 8.944 9.721 8.134 1.00 69.00 99 ALA A CA 1
ATOM 771 C C . ALA A 1 99 ? 7.772 9.676 7.125 1.00 69.00 99 ALA A C 1
ATOM 773 O O . ALA A 1 99 ? 6.602 9.629 7.509 1.00 69.00 99 ALA A O 1
ATOM 774 N N . ARG A 1 100 ? 8.073 9.658 5.817 1.00 68.69 100 ARG A N 1
ATOM 775 C CA . ARG A 1 100 ? 7.078 9.503 4.744 1.00 68.69 100 ARG A CA 1
ATOM 776 C C . ARG A 1 100 ? 6.577 8.063 4.597 1.00 68.69 100 ARG A C 1
ATOM 778 O O . ARG A 1 100 ? 5.525 7.863 4.007 1.00 68.69 100 ARG A O 1
ATOM 785 N N . LYS A 1 101 ? 7.284 7.075 5.148 1.00 72.31 101 LYS A N 1
ATOM 786 C CA . LYS A 1 101 ? 6.906 5.653 5.142 1.00 72.31 101 LYS A CA 1
ATOM 787 C C . LYS A 1 101 ? 6.183 5.244 6.427 1.00 72.31 101 LYS A C 1
ATOM 789 O O . LYS A 1 101 ? 6.370 4.154 6.956 1.00 72.31 101 LYS A O 1
ATOM 794 N N . THR A 1 102 ? 5.361 6.144 6.952 1.00 84.94 102 THR A N 1
ATOM 795 C CA . THR A 1 102 ? 4.510 5.866 8.106 1.00 84.94 102 THR A CA 1
ATOM 796 C C . THR A 1 102 ? 3.189 5.266 7.649 1.00 84.94 102 THR A C 1
ATOM 798 O O . THR A 1 102 ? 2.629 5.654 6.620 1.00 84.94 102 THR A O 1
ATOM 801 N N . TYR A 1 103 ? 2.683 4.314 8.427 1.00 91.56 103 TYR A N 1
ATOM 802 C CA . TYR A 1 103 ? 1.378 3.713 8.201 1.00 91.56 103 TYR A CA 1
ATOM 803 C C . TYR A 1 103 ? 0.520 3.804 9.460 1.00 91.56 103 TYR A C 1
ATOM 805 O O . TYR A 1 103 ? 1.022 3.929 10.578 1.00 91.56 103 TYR A O 1
ATOM 813 N N . LYS A 1 104 ? -0.793 3.712 9.271 1.00 94.31 104 LYS A N 1
ATOM 814 C CA . LYS A 1 104 ? -1.772 3.607 10.348 1.00 94.31 104 LYS A CA 1
ATOM 815 C C . LYS A 1 104 ? -2.708 2.443 10.052 1.00 94.31 104 LYS A C 1
ATOM 817 O O . LYS A 1 104 ? -3.260 2.350 8.958 1.00 94.31 104 LYS A O 1
ATOM 822 N N . LYS A 1 105 ? -2.940 1.586 11.047 1.00 95.19 105 LYS A N 1
ATOM 823 C CA . LYS A 1 105 ? -3.998 0.572 10.969 1.00 95.19 105 LYS A CA 1
ATOM 824 C C . LYS A 1 105 ? -5.373 1.247 10.964 1.00 95.19 105 LYS A C 1
ATOM 826 O O . LYS A 1 105 ? -5.667 2.101 11.806 1.00 95.19 105 LYS A O 1
ATOM 831 N N . VAL A 1 106 ? -6.219 0.882 10.007 1.00 96.69 106 VAL A N 1
ATOM 832 C CA . VAL A 1 106 ? -7.554 1.462 9.849 1.00 96.69 106 VAL A CA 1
ATOM 833 C C . VAL A 1 106 ? -8.540 0.735 10.763 1.00 96.69 106 VAL A C 1
ATOM 835 O O . VAL A 1 106 ? -8.969 -0.382 10.482 1.00 96.69 106 VAL A O 1
ATOM 838 N N . ASN A 1 107 ? -8.933 1.391 11.856 1.00 94.06 107 ASN A N 1
ATOM 839 C CA . ASN A 1 107 ? -9.795 0.782 12.876 1.00 94.06 107 ASN A CA 1
ATOM 840 C C . ASN A 1 107 ? -11.251 1.267 12.828 1.00 94.06 107 ASN A C 1
ATOM 842 O O . ASN A 1 107 ? -12.152 0.501 13.160 1.00 94.06 107 ASN A O 1
ATOM 846 N N . SER A 1 108 ? -11.506 2.509 12.400 1.00 96.25 108 SER A N 1
ATOM 847 C CA . SER A 1 108 ? -12.869 3.059 12.408 1.00 96.25 108 SER A CA 1
ATOM 848 C C . SER A 1 108 ? -13.715 2.503 11.260 1.00 96.25 108 SER A C 1
ATOM 850 O O . SER A 1 108 ? -13.245 2.425 10.126 1.00 96.25 108 SER A O 1
ATOM 852 N N . SER A 1 109 ? -14.983 2.170 11.520 1.00 95.62 109 SER A N 1
ATOM 853 C CA . SER A 1 109 ? -15.893 1.622 10.499 1.00 95.62 109 SER A CA 1
ATOM 854 C C . SER 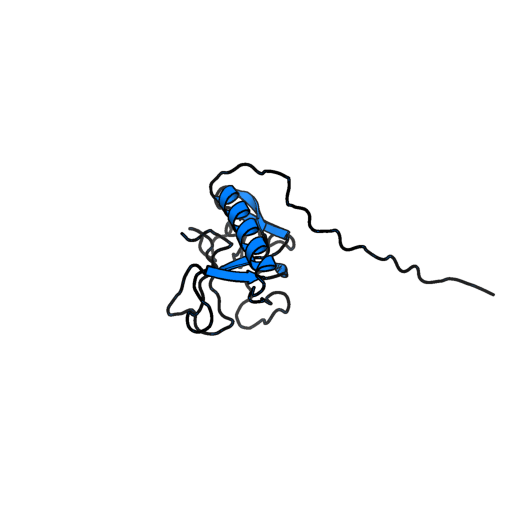A 1 109 ? -16.044 2.544 9.287 1.00 95.62 109 SER A C 1
ATOM 856 O O . SER A 1 109 ? -16.063 2.076 8.151 1.00 95.62 109 SER A O 1
ATOM 858 N N . LYS A 1 110 ? -16.073 3.864 9.515 1.00 96.81 110 LYS A N 1
ATOM 859 C CA . LYS A 1 110 ? -16.130 4.873 8.447 1.00 96.81 110 LYS A CA 1
ATOM 860 C C . LYS A 1 110 ? -14.881 4.842 7.562 1.00 96.81 110 LYS A C 1
ATOM 862 O O . LYS A 1 110 ? -14.995 4.853 6.341 1.00 96.81 110 LYS A O 1
ATOM 867 N N . GLU A 1 111 ? -13.692 4.792 8.162 1.00 96.38 111 GLU A N 1
ATOM 868 C CA . GLU A 1 111 ? -12.430 4.741 7.412 1.00 96.38 111 GLU A CA 1
ATOM 869 C C . GLU A 1 111 ? -12.254 3.382 6.715 1.00 96.38 111 GLU A C 1
ATOM 871 O O . GLU A 1 111 ? -11.796 3.352 5.577 1.00 96.38 111 GLU A O 1
ATOM 876 N N . LYS A 1 112 ? -12.708 2.274 7.323 1.00 97.50 112 LYS A N 1
ATOM 877 C CA . LYS A 1 112 ? -12.758 0.952 6.671 1.00 97.50 112 LYS A CA 1
ATOM 878 C C . LYS A 1 112 ? -13.656 0.965 5.434 1.00 97.50 112 LYS A C 1
ATOM 880 O O . LYS A 1 112 ? -13.262 0.442 4.396 1.00 97.50 112 LYS A O 1
ATOM 885 N N . ALA A 1 113 ? -14.837 1.580 5.522 1.00 97.31 113 ALA A N 1
ATOM 886 C CA . ALA A 1 113 ? -15.742 1.715 4.381 1.00 97.31 113 ALA A CA 1
ATOM 887 C C . ALA A 1 113 ? -15.101 2.529 3.245 1.00 97.31 113 ALA A C 1
ATOM 889 O O . ALA A 1 113 ? -15.165 2.119 2.088 1.00 97.31 113 ALA A O 1
ATOM 890 N N . LEU A 1 114 ? -14.417 3.629 3.580 1.00 97.06 114 LEU A N 1
ATOM 891 C CA . LEU A 1 114 ? -13.686 4.443 2.608 1.00 97.06 114 LEU A CA 1
ATOM 892 C C . LEU A 1 114 ? -12.524 3.675 1.960 1.00 97.06 114 LEU A C 1
ATOM 894 O O . LEU A 1 114 ? -12.379 3.716 0.739 1.00 97.06 114 LEU A O 1
ATOM 898 N N . ALA A 1 115 ? -11.722 2.961 2.754 1.00 97.19 115 ALA A N 1
ATOM 899 C CA . ALA A 1 115 ? -10.615 2.146 2.258 1.00 97.19 115 ALA A CA 1
ATOM 900 C C . ALA A 1 115 ? -11.121 1.052 1.308 1.00 97.19 115 ALA A C 1
ATOM 902 O O . ALA A 1 115 ? -10.629 0.932 0.187 1.00 97.19 115 ALA A O 1
ATOM 903 N N . LYS A 1 116 ? -12.171 0.324 1.714 1.00 97.25 116 LYS A N 1
ATOM 904 C CA . LYS A 1 116 ? -12.820 -0.706 0.896 1.00 97.25 116 LYS A CA 1
ATOM 905 C C . LYS A 1 116 ? -13.337 -0.142 -0.428 1.00 97.25 116 LYS A C 1
ATOM 907 O O . LYS A 1 116 ? -13.071 -0.730 -1.470 1.00 97.25 116 LYS A O 1
ATOM 912 N N . ALA A 1 117 ? -14.052 0.983 -0.398 1.00 97.38 117 ALA A N 1
ATOM 913 C CA . ALA A 1 117 ? -14.593 1.607 -1.605 1.00 97.38 117 ALA A CA 1
ATOM 914 C C . ALA A 1 117 ? -13.482 2.085 -2.554 1.00 97.38 117 ALA A C 1
ATOM 916 O O . ALA A 1 117 ? -13.536 1.803 -3.748 1.00 97.38 117 ALA A O 1
ATOM 917 N N . SER A 1 118 ? -12.447 2.734 -2.014 1.00 96.19 118 SER A N 1
ATOM 918 C CA . SER A 1 118 ? -11.333 3.269 -2.809 1.00 96.19 118 SER A CA 1
ATOM 919 C C . SER A 1 118 ? -10.503 2.155 -3.457 1.00 96.19 118 SER A C 1
ATOM 921 O O . SER A 1 118 ? -10.097 2.276 -4.609 1.00 96.19 118 SER A O 1
ATOM 923 N N . ILE A 1 119 ? -10.264 1.053 -2.735 1.00 96.31 119 ILE A N 1
ATOM 924 C CA . ILE A 1 119 ? -9.565 -0.120 -3.280 1.00 96.31 119 ILE A CA 1
ATOM 925 C C . ILE A 1 119 ? -10.426 -0.823 -4.331 1.00 96.31 119 ILE A C 1
ATOM 927 O O . ILE A 1 119 ? -9.903 -1.182 -5.378 1.00 96.31 119 ILE A O 1
ATOM 931 N N . ALA A 1 120 ? -11.735 -0.971 -4.106 1.00 95.12 120 ALA A N 1
ATOM 932 C CA . ALA A 1 120 ? -12.633 -1.568 -5.097 1.00 95.12 120 ALA A CA 1
ATOM 933 C C . ALA A 1 120 ? -12.710 -0.738 -6.391 1.00 95.12 120 ALA A C 1
ATOM 935 O O . ALA A 1 120 ? -12.797 -1.287 -7.486 1.00 95.12 120 ALA A O 1
ATOM 936 N N . GLU A 1 121 ? -12.668 0.591 -6.285 1.00 93.31 121 GLU A N 1
ATOM 937 C CA . GLU A 1 121 ? -12.567 1.474 -7.445 1.00 93.31 121 GLU A CA 1
ATOM 938 C C . GLU A 1 121 ? -11.226 1.288 -8.171 1.00 93.31 121 GLU A C 1
ATOM 940 O O . GLU A 1 121 ? -11.218 1.071 -9.382 1.00 93.31 121 GLU A O 1
ATOM 945 N N . PHE A 1 122 ? -10.106 1.280 -7.440 1.00 92.81 122 PHE A N 1
ATOM 946 C CA . PHE A 1 122 ? -8.780 1.010 -8.006 1.00 92.81 122 PHE A CA 1
ATOM 947 C C . PHE A 1 122 ? -8.722 -0.352 -8.721 1.00 92.81 122 PHE A C 1
ATOM 949 O O . PHE A 1 122 ? -8.227 -0.448 -9.839 1.00 92.81 122 PHE A O 1
ATOM 956 N N . GLU A 1 123 ? -9.284 -1.398 -8.116 1.00 93.06 123 GLU A N 1
ATOM 957 C CA . GLU A 1 123 ? -9.363 -2.745 -8.688 1.00 93.06 123 GLU A CA 1
ATOM 958 C C . GLU A 1 123 ? -10.153 -2.775 -9.999 1.00 93.06 123 GLU A C 1
ATOM 960 O O . GLU A 1 123 ? -9.715 -3.394 -10.970 1.00 93.06 123 GLU A O 1
ATOM 965 N N . ARG A 1 124 ? -11.291 -2.068 -10.067 1.00 90.94 124 ARG A N 1
ATOM 966 C CA . ARG A 1 124 ? -12.060 -1.943 -11.315 1.00 90.94 124 ARG A CA 1
ATOM 967 C C . ARG A 1 124 ? -11.199 -1.377 -12.431 1.00 90.94 124 ARG A C 1
ATOM 969 O O . ARG A 1 124 ? -11.245 -1.904 -13.537 1.00 90.94 124 ARG A O 1
ATOM 976 N N . PHE A 1 125 ? -10.394 -0.358 -12.142 1.00 87.19 125 PHE A N 1
ATOM 977 C CA . PHE A 1 125 ? -9.464 0.190 -13.121 1.00 87.19 125 PHE A CA 1
ATOM 978 C C . PHE A 1 125 ? -8.403 -0.811 -13.537 1.00 87.19 125 PHE A C 1
ATOM 980 O O . PHE A 1 125 ? -8.208 -1.008 -14.732 1.00 87.19 125 PHE A O 1
ATOM 987 N N . VAL A 1 126 ? -7.748 -1.475 -12.584 1.00 87.06 126 VAL A N 1
ATOM 988 C CA . VAL A 1 126 ? -6.742 -2.502 -12.888 1.00 87.06 126 VAL A CA 1
ATOM 989 C C . VAL A 1 126 ? -7.316 -3.553 -13.843 1.00 87.06 126 VAL A C 1
ATOM 991 O O . VAL A 1 126 ? -6.697 -3.849 -14.863 1.00 87.06 126 VAL A O 1
ATOM 994 N N . ASN A 1 127 ? -8.550 -3.997 -13.608 1.00 85.81 127 ASN A N 1
ATOM 995 C CA . ASN A 1 127 ? -9.228 -5.021 -14.405 1.00 85.81 127 ASN A CA 1
ATOM 996 C C . ASN A 1 127 ? -9.879 -4.512 -15.712 1.00 85.81 127 ASN A C 1
ATOM 998 O O . ASN A 1 127 ? -10.649 -5.241 -16.329 1.00 85.81 127 ASN A O 1
ATOM 1002 N N . GLY A 1 128 ? -9.589 -3.282 -16.155 1.00 75.06 128 GLY A N 1
ATOM 1003 C CA . GLY A 1 128 ? -10.055 -2.761 -17.453 1.00 75.06 128 GLY A CA 1
ATOM 1004 C C . GLY A 1 128 ? -11.345 -1.932 -17.412 1.00 75.06 128 GLY A C 1
ATOM 1005 O O . GLY A 1 128 ? -11.884 -1.587 -18.460 1.00 75.06 128 GLY A O 1
ATOM 1006 N N . GLY A 1 129 ? -11.845 -1.580 -16.227 1.00 63.50 129 GLY A N 1
ATOM 1007 C CA . GLY A 1 129 ? -12.982 -0.676 -16.063 1.00 63.50 129 GLY A CA 1
ATOM 1008 C C . GLY A 1 129 ? -12.653 0.774 -16.443 1.00 63.50 129 GLY A C 1
ATOM 1009 O O . GLY A 1 129 ? -11.556 1.269 -16.183 1.00 63.50 129 GLY A O 1
ATOM 1010 N N . VAL A 1 130 ? -13.624 1.469 -17.041 1.00 49.41 130 VAL A N 1
ATOM 1011 C CA . VAL A 1 130 ? -13.576 2.918 -17.311 1.00 49.41 130 VAL A CA 1
ATOM 1012 C C . VAL A 1 130 ? -13.939 3.730 -16.062 1.00 49.41 130 VAL A C 1
ATOM 1014 O O . VAL A 1 130 ? -14.771 3.311 -15.257 1.00 49.41 130 VAL A O 1
ATOM 1017 N N . ALA A 1 131 ? -13.315 4.901 -15.893 1.00 50.44 131 ALA A N 1
ATOM 1018 C CA . ALA A 1 131 ? -13.517 5.764 -14.728 1.00 50.44 131 ALA A CA 1
ATOM 1019 C C . ALA A 1 131 ? -14.937 6.308 -14.657 1.00 50.44 131 ALA A C 1
ATOM 1021 O O . ALA A 1 131 ? -15.387 6.949 -15.603 1.00 50.44 131 ALA A O 1
ATOM 1022 N N . SER A 1 132 ? -15.586 6.187 -13.498 1.00 42.66 132 SER A N 1
ATOM 1023 C CA . SER A 1 132 ? -16.642 7.129 -13.131 1.00 42.66 132 SER A CA 1
ATOM 1024 C C . SER A 1 132 ? -15.997 8.272 -12.352 1.00 42.66 132 SER A C 1
ATOM 1026 O O . SER A 1 132 ? -15.444 8.065 -11.277 1.00 42.66 132 SER A O 1
ATOM 1028 N N . ALA A 1 133 ? -16.021 9.480 -12.911 1.00 41.03 133 ALA A N 1
ATOM 1029 C CA . ALA A 1 133 ? -15.283 10.656 -12.439 1.00 41.03 133 ALA A CA 1
ATOM 1030 C C . ALA A 1 133 ? -15.701 11.201 -11.050 1.00 41.03 133 ALA A C 1
ATOM 1032 O O . ALA A 1 133 ? -15.231 12.257 -10.630 1.00 41.03 133 ALA A O 1
ATOM 1033 N N . SER A 1 134 ? -16.585 10.526 -10.313 1.00 38.81 134 SER A N 1
ATOM 1034 C CA . SER A 1 134 ? -17.344 11.153 -9.227 1.00 38.81 134 SER A CA 1
ATOM 1035 C C . SER A 1 134 ? -16.752 11.054 -7.816 1.00 38.81 134 SER A C 1
ATOM 1037 O O . SER A 1 134 ? -17.414 11.522 -6.894 1.00 38.81 134 SER A O 1
ATOM 1039 N N . HIS A 1 135 ? -15.549 10.510 -7.588 1.00 38.75 135 HIS A N 1
ATOM 1040 C CA . HIS A 1 135 ? -14.977 10.458 -6.223 1.00 38.75 135 HIS A CA 1
ATOM 1041 C C . HIS A 1 135 ? -13.506 10.880 -6.063 1.00 38.75 135 HIS A C 1
ATOM 1043 O O . HIS A 1 135 ? -12.981 10.860 -4.948 1.00 38.75 135 HIS A O 1
ATOM 1049 N N . MET A 1 136 ? -12.855 11.405 -7.107 1.00 42.88 136 MET A N 1
ATOM 1050 C CA . MET A 1 136 ? -11.490 11.958 -7.008 1.00 42.88 136 MET A CA 1
ATOM 1051 C C . MET A 1 136 ? -11.420 13.372 -6.388 1.0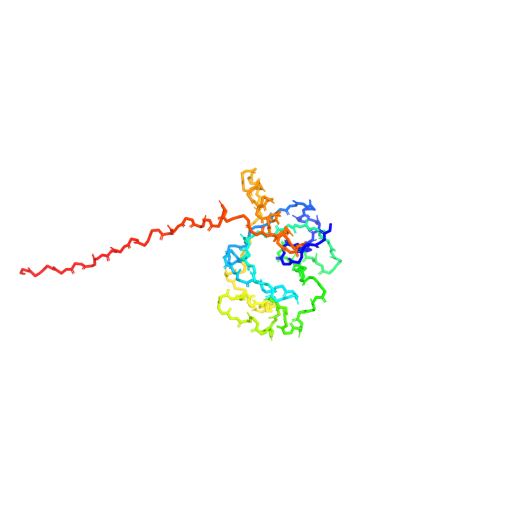0 42.88 136 MET A C 1
ATOM 1053 O O . MET A 1 136 ? -10.580 14.186 -6.770 1.00 42.88 136 MET A O 1
ATOM 1057 N N . MET A 1 137 ? -12.268 13.689 -5.403 1.00 35.34 137 MET A N 1
ATOM 1058 C CA . MET A 1 137 ? -12.151 14.931 -4.633 1.00 35.34 137 MET A CA 1
ATOM 1059 C C . MET A 1 137 ? -11.315 14.709 -3.372 1.00 35.34 137 MET A C 1
ATOM 1061 O O . MET A 1 137 ? -11.801 14.307 -2.316 1.00 35.34 137 MET A O 1
ATOM 1065 N N . VAL A 1 138 ? -10.027 15.040 -3.465 1.00 42.44 138 VAL A N 1
ATOM 1066 C CA . VAL A 1 138 ? -9.282 15.504 -2.291 1.00 42.44 138 VAL A CA 1
ATOM 1067 C C . VAL A 1 138 ? -9.847 16.889 -1.947 1.00 42.44 138 VAL A C 1
ATOM 1069 O O . VAL A 1 138 ? -9.803 17.763 -2.813 1.00 42.44 138 VAL A O 1
ATOM 1072 N N . PRO A 1 139 ? -10.381 17.146 -0.736 1.00 36.69 139 PRO A N 1
ATOM 1073 C CA . PRO A 1 139 ? -10.690 18.514 -0.349 1.00 36.69 139 PRO A CA 1
ATOM 1074 C C . PRO A 1 139 ? -9.383 19.308 -0.350 1.00 36.69 139 PRO A C 1
ATOM 1076 O O . PRO A 1 139 ? -8.428 18.966 0.352 1.00 36.69 139 PRO A O 1
ATOM 1079 N N . ALA A 1 140 ? -9.334 20.345 -1.186 1.00 36.81 140 ALA A N 1
ATOM 1080 C CA . ALA A 1 140 ? -8.221 21.270 -1.259 1.00 36.81 140 ALA A CA 1
ATOM 1081 C C . ALA A 1 140 ? -7.928 21.823 0.143 1.00 36.81 140 ALA A C 1
ATOM 1083 O O . ALA A 1 140 ? -8.776 22.458 0.773 1.00 36.81 140 ALA A O 1
ATOM 1084 N N . SER A 1 141 ? -6.715 21.577 0.634 1.00 37.16 141 SER A N 1
ATOM 1085 C CA . SER A 1 141 ? -6.208 22.222 1.838 1.00 37.16 141 SER A CA 1
ATOM 1086 C C . SER A 1 141 ? -6.199 23.730 1.585 1.00 37.16 141 SER A C 1
ATOM 1088 O O . SER A 1 141 ? -5.447 24.212 0.736 1.00 37.16 141 SER A O 1
ATOM 1090 N N . LYS A 1 142 ? -7.064 24.477 2.282 1.00 35.00 142 LYS A N 1
ATOM 1091 C CA . LYS A 1 142 ? -7.091 25.944 2.244 1.00 35.00 142 LYS A CA 1
ATOM 1092 C C . LYS A 1 142 ? -5.694 26.461 2.601 1.00 35.00 142 LYS A C 1
ATOM 1094 O O . LYS A 1 142 ? -5.282 26.382 3.754 1.00 35.00 142 LYS A O 1
ATOM 1099 N N . LYS A 1 143 ? -4.963 26.994 1.618 1.00 35.88 143 LYS A N 1
ATOM 1100 C CA . LYS A 1 143 ? -3.789 27.835 1.870 1.00 35.88 143 LYS A CA 1
ATOM 1101 C C . LYS A 1 143 ? -4.292 29.147 2.471 1.00 35.88 143 LYS A C 1
ATOM 1103 O O . LYS A 1 143 ? -4.761 30.022 1.750 1.00 35.88 143 LYS A O 1
ATOM 1108 N N . THR A 1 144 ? -4.227 29.283 3.790 1.00 37.88 144 THR A N 1
ATOM 1109 C CA . THR A 1 144 ? -4.343 30.579 4.460 1.00 37.88 144 THR A CA 1
ATOM 1110 C C . THR A 1 144 ? -3.075 31.374 4.174 1.00 37.88 144 THR A C 1
ATOM 1112 O O . THR A 1 144 ? -2.009 31.121 4.727 1.00 37.88 144 THR A O 1
ATOM 1115 N N . ASN A 1 145 ? -3.186 32.327 3.252 1.00 38.41 145 ASN A N 1
ATOM 1116 C CA . ASN A 1 145 ? -2.126 33.269 2.934 1.00 38.41 145 ASN A CA 1
ATOM 1117 C C . ASN A 1 145 ? -2.070 34.318 4.060 1.00 38.41 145 ASN A C 1
ATOM 1119 O O . ASN A 1 145 ? -2.866 35.256 4.086 1.00 38.41 145 ASN A O 1
ATOM 1123 N N . LYS A 1 146 ? -1.185 34.126 5.045 1.00 40.06 146 LYS A N 1
ATOM 1124 C CA . LYS A 1 146 ? -0.943 35.103 6.116 1.00 40.06 146 LYS A CA 1
ATOM 1125 C C . LYS A 1 146 ? -0.034 36.204 5.560 1.00 40.06 146 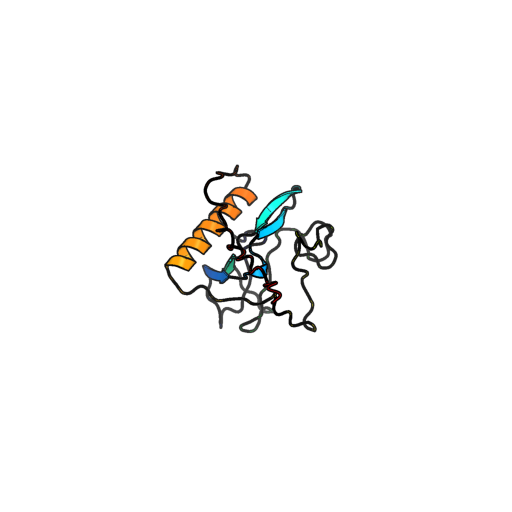LYS A C 1
ATOM 1127 O O . LYS A 1 146 ? 1.182 36.054 5.532 1.00 40.06 146 LYS A O 1
ATOM 1132 N N . LYS A 1 147 ? -0.647 37.291 5.081 1.00 41.50 147 LYS A N 1
ATOM 1133 C CA . LYS A 1 147 ? 0.030 38.540 4.697 1.00 41.50 147 LYS A CA 1
ATOM 1134 C C . LYS A 1 147 ? 0.718 39.124 5.939 1.00 41.50 147 LYS A C 1
ATOM 1136 O O . LYS A 1 147 ? 0.049 39.474 6.908 1.00 41.50 147 LYS A O 1
ATOM 1141 N N . THR A 1 148 ? 2.044 39.176 5.921 1.00 42.84 148 THR A N 1
ATOM 1142 C CA . THR A 1 148 ? 2.875 39.900 6.889 1.00 42.84 148 THR A CA 1
ATOM 1143 C C . THR A 1 148 ? 2.753 41.404 6.658 1.00 42.84 148 THR A C 1
ATOM 1145 O O . THR A 1 148 ? 2.688 41.858 5.516 1.00 42.84 148 THR A O 1
ATOM 1148 N N . GLY A 1 149 ? 2.649 42.148 7.758 1.00 39.53 149 GLY A N 1
ATOM 1149 C CA . GLY A 1 149 ? 2.344 43.572 7.789 1.00 39.53 149 GLY A CA 1
ATOM 1150 C C . GLY A 1 149 ? 3.493 44.479 7.358 1.00 39.53 149 GLY A C 1
ATOM 1151 O O . GLY A 1 149 ? 4.666 44.158 7.528 1.00 39.53 149 GLY A O 1
ATOM 1152 N N . GLY A 1 150 ? 3.105 45.640 6.841 1.00 34.94 150 GLY A N 1
ATOM 1153 C CA . GLY A 1 150 ? 3.927 46.834 6.725 1.00 34.94 150 GLY A CA 1
ATOM 1154 C C . GLY A 1 150 ? 3.071 48.012 7.175 1.00 34.94 150 GLY A C 1
ATOM 1155 O O . GLY A 1 150 ? 2.042 48.287 6.564 1.00 34.94 150 GLY A O 1
ATOM 1156 N N . GLY A 1 151 ? 3.460 48.642 8.278 1.00 38.56 151 GLY A N 1
ATOM 1157 C CA . GLY A 1 151 ? 2.851 49.856 8.806 1.00 38.56 151 GLY A CA 1
ATOM 1158 C C . GLY A 1 151 ? 3.968 50.719 9.368 1.00 38.56 151 GLY A C 1
ATOM 1159 O O . GLY A 1 151 ? 4.480 50.430 10.445 1.00 38.56 151 GLY A O 1
ATOM 1160 N N . GLN A 1 152 ? 4.386 51.697 8.571 1.00 40.69 152 GLN A N 1
ATOM 1161 C CA . GLN A 1 152 ? 5.220 52.818 8.986 1.00 40.69 152 GLN A CA 1
ATOM 1162 C C . GLN A 1 152 ? 4.338 53.806 9.757 1.00 40.69 152 GLN A C 1
ATOM 1164 O O . GLN A 1 152 ? 3.222 54.074 9.317 1.00 40.69 152 GLN A O 1
ATOM 1169 N N . ASN A 1 153 ? 4.856 54.324 10.866 1.00 44.53 153 ASN A N 1
ATOM 1170 C CA . ASN A 1 153 ? 4.550 55.635 11.434 1.00 44.53 153 ASN A CA 1
ATOM 1171 C C . ASN A 1 153 ? 5.840 56.158 12.063 1.00 44.53 153 ASN A C 1
ATOM 1173 O O . ASN A 1 153 ? 6.539 55.328 12.692 1.00 44.53 153 ASN A O 1
#